Protein AF-A0A8S4FT41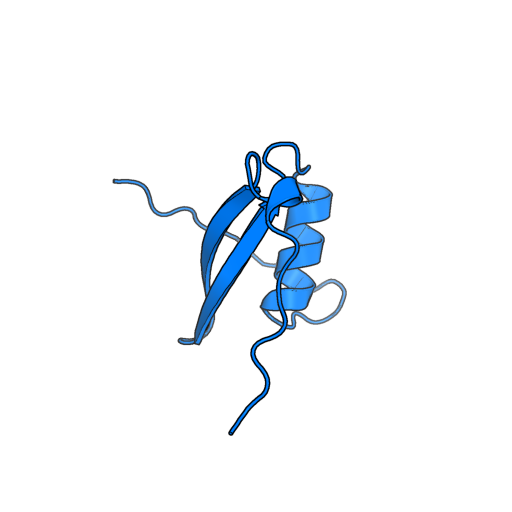-F1 (afdb_monomer_lite)

Sequence (63 aa):
MMPTQMINQDKNVNDVRVKTIFSGDVMITYINQNITLEEFTQEMIATCRFAPDQRFTMKWVDH

Structure (mmCIF, N/CA/C/O backbone):
data_AF-A0A8S4FT41-F1
#
_entry.id   AF-A0A8S4FT41-F1
#
loop_
_atom_site.group_PDB
_atom_site.id
_atom_site.type_symbol
_atom_site.label_atom_id
_atom_site.label_alt_id
_atom_site.label_comp_id
_atom_site.label_asym_id
_atom_site.label_entity_id
_atom_site.label_seq_id
_atom_site.pdbx_PDB_ins_code
_atom_site.Cartn_x
_atom_site.Cartn_y
_atom_site.Cartn_z
_atom_site.occupancy
_atom_site.B_iso_or_equiv
_atom_site.auth_seq_id
_atom_site.auth_comp_id
_atom_site.auth_asym_id
_atom_site.auth_atom_id
_atom_site.pdbx_PDB_model_num
ATOM 1 N N . MET A 1 1 ? -11.615 12.978 -28.226 1.00 34.03 1 MET A N 1
ATOM 2 C CA . MET A 1 1 ? -12.220 13.427 -26.954 1.00 34.03 1 MET A CA 1
ATOM 3 C C . MET A 1 1 ? -12.452 12.194 -26.105 1.00 34.03 1 MET A C 1
ATOM 5 O O . MET A 1 1 ? -13.044 11.256 -26.623 1.00 34.03 1 MET A O 1
ATOM 9 N N . MET A 1 2 ? -11.952 12.153 -24.872 1.00 41.31 2 MET A N 1
ATOM 10 C CA . MET A 1 2 ? -12.311 11.093 -23.925 1.00 41.31 2 MET A CA 1
ATOM 11 C C . MET A 1 2 ? -13.377 11.639 -22.970 1.00 41.31 2 MET A C 1
ATOM 13 O O . MET A 1 2 ? -13.243 12.785 -22.541 1.00 41.31 2 MET A O 1
ATOM 17 N N . PRO A 1 3 ? -14.450 10.884 -22.686 1.00 50.41 3 PRO A N 1
ATOM 18 C CA . PRO A 1 3 ? -15.509 11.353 -21.812 1.00 50.41 3 PRO A CA 1
ATOM 19 C C . PRO A 1 3 ? -14.996 11.365 -20.372 1.00 50.41 3 PRO A C 1
ATOM 21 O O . PRO A 1 3 ? -14.654 10.326 -19.809 1.00 50.41 3 PRO A O 1
ATOM 24 N N . THR A 1 4 ? -14.932 12.549 -19.774 1.00 48.31 4 THR A N 1
ATOM 25 C CA . THR A 1 4 ? -14.686 12.702 -18.341 1.00 48.31 4 THR A CA 1
ATOM 26 C C . THR A 1 4 ? -15.935 12.218 -17.613 1.00 48.31 4 THR A C 1
ATOM 28 O O . THR A 1 4 ? -16.990 12.847 -17.699 1.00 48.31 4 THR A O 1
ATOM 31 N N . GLN A 1 5 ? -15.849 11.069 -16.945 1.00 51.78 5 GLN A N 1
ATOM 32 C CA . GLN A 1 5 ? -16.928 10.593 -16.085 1.00 51.78 5 GLN A CA 1
ATOM 33 C C . GLN A 1 5 ? -17.127 11.604 -14.951 1.00 51.78 5 GLN A C 1
ATOM 35 O O . GLN A 1 5 ? -16.193 11.922 -14.216 1.00 51.78 5 GLN A O 1
ATOM 40 N N . MET A 1 6 ? -18.344 12.138 -14.843 1.00 46.00 6 MET A N 1
ATOM 41 C CA . MET A 1 6 ? -18.748 13.008 -13.745 1.00 46.00 6 MET A CA 1
ATOM 42 C C . MET A 1 6 ? -18.828 12.159 -12.475 1.00 46.00 6 MET A C 1
ATOM 44 O O . MET A 1 6 ? -19.784 11.416 -12.265 1.00 46.00 6 MET A O 1
ATOM 48 N N . ILE A 1 7 ? -17.785 12.228 -11.651 1.00 51.59 7 ILE A N 1
ATOM 49 C CA . ILE A 1 7 ? -17.765 11.603 -10.330 1.00 51.59 7 ILE A CA 1
ATOM 50 C C . ILE A 1 7 ? -18.675 12.446 -9.430 1.00 51.59 7 ILE A C 1
ATOM 52 O O . ILE A 1 7 ? -18.410 13.628 -9.219 1.00 51.59 7 ILE A O 1
ATOM 56 N N . ASN A 1 8 ? -19.762 11.836 -8.946 1.00 43.69 8 ASN A N 1
ATOM 57 C CA . ASN A 1 8 ? -20.703 12.405 -7.977 1.00 43.69 8 ASN A CA 1
ATOM 58 C C . ASN A 1 8 ? -19.961 13.166 -6.861 1.00 43.69 8 ASN A C 1
ATOM 60 O O . ASN A 1 8 ? -19.253 12.558 -6.057 1.00 43.69 8 ASN A O 1
ATOM 64 N N . GLN A 1 9 ? -20.123 14.491 -6.825 1.00 47.25 9 GLN A N 1
ATOM 65 C CA . GLN A 1 9 ? -19.364 15.398 -5.956 1.00 47.25 9 GLN A CA 1
ATOM 66 C C . GLN A 1 9 ? -19.737 15.299 -4.464 1.00 47.25 9 GLN A C 1
ATOM 68 O O . GLN A 1 9 ? -18.946 15.719 -3.627 1.00 47.25 9 GLN A O 1
ATOM 73 N N . ASP A 1 10 ? -20.861 14.672 -4.105 1.00 46.41 10 ASP A N 1
ATOM 74 C CA . ASP A 1 10 ? -21.333 14.616 -2.710 1.00 46.41 10 ASP A CA 1
ATOM 75 C C . ASP A 1 10 ? -20.726 13.495 -1.846 1.00 46.41 10 ASP A C 1
ATOM 77 O O . ASP A 1 10 ? -20.823 13.545 -0.622 1.00 46.41 10 ASP A O 1
ATOM 81 N N . LYS A 1 11 ? -20.058 12.489 -2.431 1.00 50.66 11 LYS A N 1
ATOM 82 C CA . LYS A 1 11 ? -19.388 11.431 -1.639 1.00 50.66 11 LYS A CA 1
ATOM 83 C C . LYS A 1 11 ? -17.986 11.811 -1.145 1.00 50.66 11 LYS A C 1
ATOM 85 O O . LYS A 1 11 ? -17.461 11.140 -0.269 1.00 50.66 11 LYS A O 1
ATOM 90 N N . ASN A 1 12 ? -17.404 12.889 -1.670 1.00 54.00 12 ASN A N 1
ATOM 91 C CA . ASN A 1 12 ? -15.967 13.177 -1.569 1.00 54.00 12 ASN A CA 1
ATOM 92 C C . ASN A 1 12 ? -15.542 13.965 -0.313 1.00 54.00 12 ASN A C 1
ATOM 94 O O . ASN A 1 12 ? -14.356 14.203 -0.116 1.00 54.00 12 ASN A O 1
ATOM 98 N N . VAL A 1 13 ? -16.477 14.416 0.534 1.00 62.09 13 VAL A N 1
ATOM 99 C CA . VAL A 1 13 ? -16.141 15.293 1.681 1.00 62.09 13 VAL A CA 1
ATOM 100 C C . VAL A 1 13 ? -15.359 14.551 2.780 1.00 62.09 13 VAL A C 1
ATOM 102 O O . VAL A 1 13 ? -14.679 15.186 3.578 1.00 62.09 13 VAL A O 1
ATOM 105 N N . ASN A 1 14 ? -15.407 13.216 2.791 1.00 81.12 14 ASN A N 1
ATOM 106 C CA . ASN A 1 14 ? -14.807 12.363 3.823 1.00 81.12 14 ASN A CA 1
ATOM 107 C C . ASN A 1 14 ? -13.794 11.351 3.262 1.00 81.12 14 ASN A C 1
ATOM 109 O O . ASN A 1 14 ? -13.475 10.367 3.932 1.00 81.12 14 ASN A O 1
ATOM 113 N N . ASP A 1 15 ? -13.311 11.559 2.037 1.00 90.19 15 ASP A N 1
ATOM 114 C CA . ASP A 1 15 ? -12.342 10.656 1.426 1.00 90.19 15 ASP A CA 1
ATOM 115 C C . ASP A 1 15 ? -10.912 11.168 1.640 1.00 90.19 15 ASP A C 1
ATOM 117 O O . ASP A 1 15 ? -10.587 12.342 1.442 1.00 90.19 15 ASP A O 1
ATOM 121 N N . VAL A 1 16 ? -10.025 10.259 2.030 1.00 92.38 16 VAL A N 1
ATOM 122 C CA . VAL A 1 16 ? -8.592 10.492 2.169 1.00 92.38 16 VAL A CA 1
ATOM 123 C C . VAL A 1 16 ? -7.923 10.167 0.841 1.00 92.38 16 VAL A C 1
ATOM 125 O O . VAL A 1 16 ? -8.003 9.049 0.331 1.00 92.38 16 VAL A O 1
ATOM 128 N N . ARG A 1 17 ? -7.218 11.146 0.275 1.00 93.94 17 ARG A N 1
ATOM 129 C CA . ARG A 1 17 ? -6.410 10.934 -0.928 1.00 93.94 17 ARG A CA 1
ATOM 130 C C . ARG A 1 17 ? -5.112 10.214 -0.565 1.00 93.94 17 ARG A C 1
ATOM 132 O O . ARG A 1 17 ? -4.291 10.761 0.169 1.00 93.94 17 ARG A O 1
ATOM 139 N N . VAL A 1 18 ? -4.880 9.044 -1.154 1.00 94.00 18 VAL A N 1
ATOM 140 C CA . VAL A 1 18 ? -3.665 8.244 -0.958 1.00 94.00 18 VAL A CA 1
ATOM 141 C C . VAL A 1 18 ? -2.840 8.211 -2.239 1.00 94.00 18 VAL A C 1
ATOM 143 O O . VAL A 1 18 ? -3.362 8.034 -3.340 1.00 94.00 18 VAL A O 1
ATOM 146 N N . LYS A 1 19 ? -1.526 8.405 -2.089 1.00 95.75 19 LYS A N 1
ATOM 147 C CA . LYS A 1 19 ? -0.543 8.221 -3.159 1.00 95.75 19 LYS A CA 1
ATOM 148 C C . LYS A 1 19 ? 0.272 6.971 -2.863 1.00 95.75 19 LYS A C 1
ATOM 150 O O . LYS A 1 19 ? 1.145 7.000 -1.999 1.00 95.75 19 LYS A O 1
ATOM 155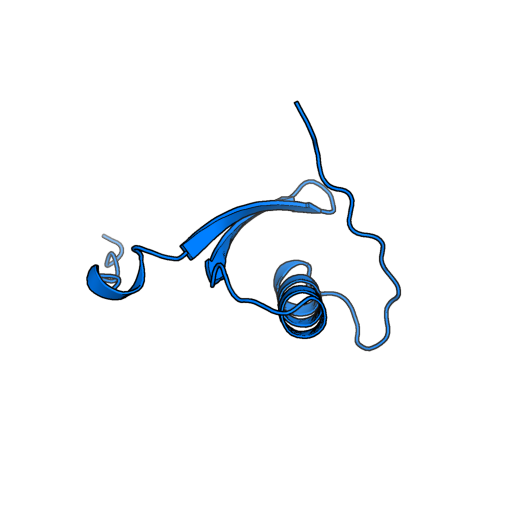 N N . THR A 1 20 ? 0.011 5.907 -3.608 1.00 95.81 20 THR A N 1
ATOM 156 C CA . THR A 1 20 ? 0.732 4.639 -3.491 1.00 95.81 20 THR A CA 1
ATOM 157 C C . THR A 1 20 ? 1.872 4.612 -4.496 1.00 95.81 20 THR A C 1
ATOM 159 O O . THR A 1 20 ? 1.679 4.950 -5.663 1.00 95.81 20 THR A O 1
ATOM 162 N N . ILE A 1 21 ? 3.062 4.213 -4.043 1.00 96.38 21 ILE A N 1
ATOM 163 C CA . ILE A 1 21 ? 4.217 3.964 -4.905 1.00 96.38 21 ILE A CA 1
ATOM 164 C C . ILE A 1 21 ? 4.577 2.493 -4.779 1.00 96.38 21 ILE A C 1
ATOM 166 O O . ILE A 1 21 ? 4.902 2.024 -3.688 1.00 96.38 21 ILE A O 1
ATOM 170 N N . PHE A 1 22 ? 4.532 1.771 -5.891 1.00 96.00 22 PHE A N 1
ATOM 171 C CA . PHE A 1 22 ? 4.879 0.359 -5.920 1.00 96.00 22 PHE A CA 1
ATOM 172 C C . PHE A 1 22 ? 5.509 -0.007 -7.262 1.00 96.00 22 PHE A C 1
ATOM 174 O O . PHE A 1 22 ? 4.987 0.345 -8.310 1.00 96.00 22 PHE A O 1
ATOM 181 N N . SER A 1 23 ? 6.651 -0.702 -7.229 1.00 93.62 23 SER A N 1
ATOM 182 C CA . SER A 1 23 ? 7.390 -1.139 -8.428 1.00 93.62 23 SER A CA 1
ATOM 183 C C . SER A 1 23 ? 7.681 -0.031 -9.457 1.00 93.62 23 SER A C 1
ATOM 185 O O . SER A 1 23 ? 7.790 -0.298 -10.647 1.00 93.62 23 SER A O 1
ATOM 187 N N . GLY A 1 24 ? 7.838 1.214 -8.995 1.00 92.88 24 GLY A N 1
ATOM 188 C CA . GLY A 1 24 ? 8.078 2.385 -9.847 1.00 92.88 24 GLY A CA 1
ATOM 189 C C . GLY A 1 24 ? 6.809 3.086 -10.341 1.00 92.88 24 GLY A C 1
ATOM 190 O O . GLY A 1 24 ? 6.897 4.234 -10.773 1.00 92.88 24 GLY A O 1
ATOM 191 N N . ASP A 1 25 ? 5.641 2.461 -10.196 1.00 94.12 25 ASP A N 1
ATOM 192 C CA . ASP A 1 25 ? 4.357 3.064 -10.536 1.00 94.12 25 ASP A CA 1
ATOM 193 C C . ASP A 1 25 ? 3.832 3.938 -9.394 1.00 94.12 25 ASP A C 1
ATOM 195 O O . ASP A 1 25 ? 4.029 3.646 -8.209 1.00 94.12 25 ASP A O 1
ATOM 199 N N . VAL A 1 26 ? 3.121 5.006 -9.764 1.00 95.38 26 VAL A N 1
ATOM 200 C CA . VAL A 1 26 ? 2.434 5.911 -8.837 1.00 95.38 26 VAL A CA 1
ATOM 201 C C . VAL A 1 26 ? 0.934 5.835 -9.092 1.00 95.38 26 VAL A C 1
ATOM 203 O O . VAL A 1 26 ? 0.463 6.175 -10.176 1.00 95.38 26 VAL A O 1
ATOM 206 N N . MET A 1 27 ? 0.178 5.431 -8.077 1.00 95.31 27 MET A N 1
ATOM 207 C CA . MET A 1 27 ? -1.279 5.313 -8.123 1.00 95.31 27 MET A CA 1
ATOM 208 C C . MET A 1 27 ? -1.906 6.309 -7.150 1.00 95.31 27 MET A C 1
ATOM 210 O O . MET A 1 27 ? -1.442 6.459 -6.019 1.00 95.31 27 MET A O 1
ATOM 214 N N . ILE A 1 28 ? -2.957 6.998 -7.595 1.00 94.25 28 ILE A N 1
ATOM 215 C CA . ILE A 1 28 ? -3.750 7.895 -6.751 1.00 94.25 28 ILE A CA 1
ATOM 216 C C . ILE A 1 28 ? -5.105 7.242 -6.521 1.00 94.25 28 ILE A C 1
ATOM 218 O O . ILE A 1 28 ? -5.849 7.023 -7.476 1.00 94.25 28 ILE A O 1
ATOM 222 N N . THR A 1 29 ? -5.419 6.966 -5.261 1.00 92.56 29 THR A N 1
ATOM 223 C CA . THR A 1 29 ? -6.718 6.445 -4.835 1.00 92.56 29 THR A CA 1
ATOM 224 C C . THR A 1 29 ? -7.347 7.377 -3.804 1.00 92.56 29 THR A C 1
ATOM 226 O O . THR A 1 29 ? -6.685 8.240 -3.220 1.00 92.56 29 THR A O 1
ATOM 229 N N . TYR A 1 30 ? -8.653 7.228 -3.627 1.00 93.00 30 TYR A N 1
ATOM 230 C CA . TYR A 1 30 ? -9.437 7.919 -2.615 1.00 93.00 30 TYR A CA 1
ATOM 231 C C . TYR A 1 30 ? -10.075 6.836 -1.761 1.00 93.00 30 TYR A C 1
ATOM 233 O O . TYR A 1 30 ? -10.781 5.985 -2.298 1.00 93.00 30 TYR A O 1
ATOM 241 N N . ILE A 1 31 ? -9.761 6.840 -0.471 1.00 92.81 31 ILE A N 1
ATOM 242 C CA . ILE A 1 31 ? -10.243 5.842 0.482 1.00 92.81 31 ILE A CA 1
ATOM 243 C C . ILE A 1 31 ? -11.158 6.522 1.486 1.00 92.81 31 ILE A C 1
ATOM 245 O O . ILE A 1 31 ? -10.932 7.675 1.847 1.00 92.81 31 ILE A O 1
ATOM 249 N N . ASN A 1 32 ? -12.172 5.817 1.970 1.00 92.31 32 ASN A N 1
ATOM 250 C CA . ASN A 1 32 ? -13.034 6.360 3.013 1.00 92.31 32 ASN A CA 1
ATOM 251 C C . ASN A 1 32 ? -12.213 6.635 4.287 1.00 92.31 32 ASN A C 1
ATOM 253 O O . ASN A 1 32 ? -11.435 5.783 4.709 1.00 92.31 32 ASN A O 1
ATOM 257 N N . GLN A 1 33 ? -12.400 7.781 4.946 1.00 92.50 33 GLN A N 1
ATOM 258 C CA . GLN A 1 33 ? -11.675 8.095 6.189 1.00 92.50 33 GLN A CA 1
ATOM 259 C C . GLN A 1 33 ? -11.916 7.097 7.341 1.00 92.50 33 GLN A C 1
ATOM 261 O O . GLN A 1 33 ? -11.094 7.007 8.249 1.00 92.50 33 GLN A O 1
ATOM 266 N N . ASN A 1 34 ? -13.024 6.351 7.310 1.00 94.25 34 ASN A N 1
ATOM 267 C CA . ASN A 1 34 ? -13.384 5.345 8.311 1.00 94.25 34 ASN A CA 1
ATOM 268 C C . ASN A 1 34 ? -12.998 3.915 7.884 1.00 94.25 34 ASN A C 1
ATOM 270 O O . ASN A 1 34 ? -13.464 2.959 8.503 1.00 94.25 34 ASN A O 1
ATOM 274 N N . ILE A 1 35 ? -12.205 3.756 6.818 1.00 95.12 35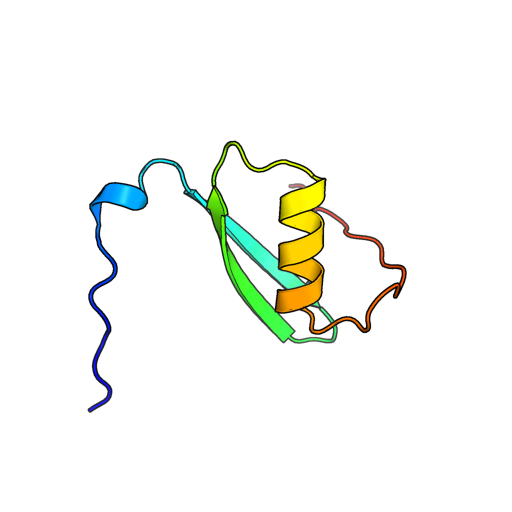 ILE A N 1
ATOM 275 C CA . ILE A 1 35 ? -11.785 2.446 6.310 1.00 95.12 35 ILE A CA 1
ATOM 276 C C . ILE A 1 35 ? -11.028 1.648 7.377 1.00 95.12 35 ILE A C 1
ATOM 278 O O . ILE A 1 35 ? -10.205 2.178 8.130 1.00 95.12 35 ILE A O 1
ATOM 282 N N . THR A 1 36 ? -11.287 0.347 7.431 1.00 96.81 36 THR A N 1
ATOM 283 C CA . THR A 1 36 ? -10.535 -0.566 8.290 1.00 96.81 36 THR A CA 1
ATOM 284 C C . THR A 1 36 ? -9.198 -0.955 7.656 1.00 96.81 36 THR A C 1
ATOM 286 O O . THR A 1 36 ? -9.002 -0.875 6.443 1.00 96.81 36 THR A O 1
ATOM 289 N N . LEU A 1 37 ? -8.254 -1.439 8.470 1.00 94.69 37 LEU A N 1
ATOM 290 C CA . LEU A 1 37 ? -6.977 -1.938 7.949 1.00 94.69 37 LEU A CA 1
ATOM 291 C C . LEU A 1 37 ? -7.167 -3.117 6.980 1.00 94.69 37 LEU A C 1
ATOM 293 O O . LEU A 1 37 ? -6.415 -3.240 6.016 1.00 94.69 37 LEU A O 1
ATOM 297 N N . GLU A 1 38 ? -8.153 -3.980 7.226 1.00 95.75 38 GLU A N 1
ATOM 298 C CA . GLU A 1 38 ? -8.435 -5.139 6.377 1.00 95.75 38 GLU A CA 1
ATOM 299 C C . GLU A 1 38 ? -8.948 -4.709 4.999 1.00 95.75 38 GLU A C 1
ATOM 301 O O . GLU A 1 38 ? -8.393 -5.131 3.985 1.00 95.75 38 GLU A O 1
ATOM 306 N N . GLU A 1 39 ? -9.925 -3.801 4.955 1.00 95.50 39 GLU A N 1
ATOM 307 C CA . GLU A 1 39 ? -10.434 -3.224 3.705 1.00 95.50 39 GLU A CA 1
ATOM 308 C C . GLU A 1 39 ? -9.322 -2.504 2.937 1.00 95.50 39 GLU A C 1
ATOM 310 O O . GLU A 1 39 ? -9.133 -2.753 1.747 1.00 95.50 39 GLU A O 1
ATOM 315 N N . PHE A 1 40 ? -8.512 -1.692 3.626 1.00 95.12 40 PHE A N 1
ATOM 316 C CA . PHE A 1 40 ? -7.381 -1.009 3.000 1.00 95.12 40 PHE A CA 1
ATOM 317 C C . PHE A 1 40 ? -6.340 -1.997 2.449 1.00 95.12 40 PHE A C 1
ATOM 319 O O . PHE A 1 40 ? -5.784 -1.798 1.370 1.00 95.12 40 PHE A O 1
ATOM 326 N N . THR A 1 41 ? -6.106 -3.108 3.150 1.00 94.56 41 THR A N 1
ATOM 327 C CA . THR A 1 41 ? -5.219 -4.181 2.680 1.00 94.56 41 THR A CA 1
ATOM 328 C C . THR A 1 41 ? -5.752 -4.809 1.391 1.00 94.56 41 THR A C 1
ATOM 330 O O . THR A 1 41 ? -4.976 -5.006 0.454 1.00 94.56 41 THR A O 1
ATOM 333 N N . GLN A 1 42 ? -7.060 -5.073 1.299 1.00 95.00 42 GLN A N 1
ATOM 334 C CA . GLN A 1 42 ? -7.683 -5.592 0.075 1.00 95.00 42 GLN A CA 1
ATOM 335 C C . GLN A 1 42 ? -7.586 -4.595 -1.084 1.00 95.00 42 GLN A C 1
ATOM 337 O O . GLN A 1 42 ? -7.255 -4.981 -2.208 1.00 95.00 42 GLN A O 1
ATOM 342 N N . GLU A 1 43 ? -7.791 -3.304 -0.817 1.00 93.69 43 GLU A N 1
ATOM 343 C CA . GLU A 1 43 ? -7.594 -2.265 -1.827 1.00 93.69 43 GLU A CA 1
ATOM 344 C C . GLU A 1 43 ? -6.153 -2.224 -2.339 1.00 93.69 43 GLU A C 1
ATOM 346 O O . GLU A 1 43 ? -5.937 -2.073 -3.543 1.00 93.69 43 GLU A O 1
ATOM 351 N N . MET A 1 44 ? -5.155 -2.395 -1.468 1.00 94.94 44 MET A N 1
ATOM 352 C CA . MET A 1 44 ? -3.750 -2.425 -1.882 1.00 94.94 44 MET A CA 1
ATOM 353 C C . MET A 1 44 ? -3.398 -3.686 -2.672 1.00 94.94 44 MET A C 1
ATOM 355 O O . MET A 1 44 ? -2.641 -3.590 -3.638 1.00 94.94 44 MET A O 1
ATOM 359 N N . ILE A 1 45 ? -3.985 -4.841 -2.344 1.00 95.12 45 ILE A N 1
ATOM 360 C CA . ILE A 1 45 ? -3.866 -6.061 -3.160 1.00 95.12 45 ILE A CA 1
ATOM 361 C C . ILE A 1 45 ? -4.394 -5.811 -4.572 1.00 95.12 45 ILE A C 1
ATOM 363 O O . ILE A 1 45 ? -3.699 -6.105 -5.546 1.00 95.12 45 ILE A O 1
ATOM 367 N N . ALA A 1 46 ? -5.579 -5.211 -4.690 1.00 93.38 46 ALA A N 1
ATOM 368 C CA .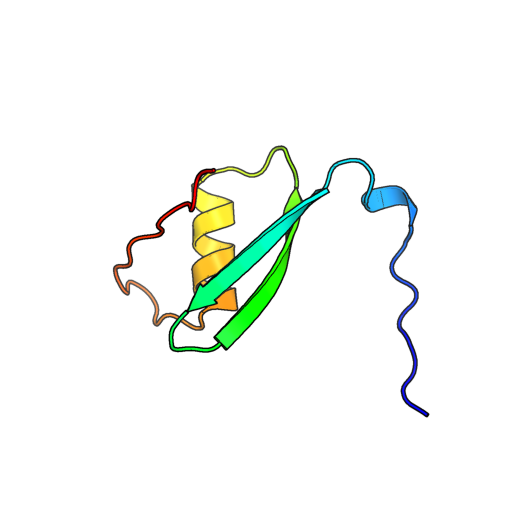 ALA A 1 46 ? -6.175 -4.890 -5.982 1.00 93.38 46 ALA A CA 1
ATOM 369 C C . ALA A 1 46 ? -5.366 -3.828 -6.751 1.00 93.38 46 ALA A C 1
ATOM 371 O O . ALA A 1 46 ? -5.091 -3.996 -7.940 1.00 93.38 46 ALA A O 1
ATOM 372 N N . THR A 1 47 ? -4.944 -2.759 -6.070 1.00 93.19 47 THR A N 1
ATOM 373 C CA . THR A 1 47 ? -4.223 -1.617 -6.658 1.00 93.19 47 THR A CA 1
ATOM 374 C C . THR A 1 47 ? -2.845 -2.026 -7.169 1.00 93.19 47 THR A C 1
ATOM 376 O O . THR A 1 47 ? -2.497 -1.737 -8.313 1.00 93.19 47 THR A O 1
ATOM 379 N N . CYS A 1 48 ? -2.079 -2.750 -6.352 1.00 94.31 48 CYS A N 1
ATOM 380 C CA . CYS A 1 48 ? -0.725 -3.197 -6.681 1.00 94.31 48 CYS A CA 1
ATOM 381 C C . CYS A 1 48 ? -0.696 -4.528 -7.451 1.00 94.31 48 CYS A C 1
ATOM 383 O O . CYS A 1 48 ? 0.384 -4.994 -7.813 1.00 94.31 48 CYS A O 1
ATOM 385 N N . ARG A 1 49 ? -1.867 -5.133 -7.709 1.00 93.88 49 ARG A N 1
ATOM 386 C CA . ARG A 1 49 ? -2.037 -6.421 -8.404 1.00 93.88 49 ARG A CA 1
ATOM 387 C C . ARG A 1 49 ? -1.227 -7.548 -7.761 1.00 93.88 49 ARG A C 1
ATOM 389 O O . ARG A 1 49 ? -0.580 -8.333 -8.455 1.00 93.88 49 ARG A O 1
ATOM 396 N N . PHE A 1 50 ? -1.250 -7.613 -6.433 1.00 95.38 50 PHE A N 1
ATOM 397 C CA . PHE A 1 50 ? -0.617 -8.711 -5.713 1.00 95.38 50 PHE A CA 1
ATOM 398 C C . PHE A 1 50 ? -1.333 -10.030 -6.002 1.00 95.38 50 PHE A C 1
ATOM 400 O O . PHE A 1 50 ? -2.552 -10.067 -6.181 1.00 95.38 50 PHE A O 1
ATOM 407 N N . ALA A 1 51 ? -0.571 -11.124 -6.040 1.00 94.75 51 ALA A N 1
ATOM 408 C CA . ALA A 1 51 ? -1.171 -12.449 -6.090 1.00 94.75 51 ALA A CA 1
ATOM 409 C C . ALA A 1 51 ? -1.955 -12.722 -4.789 1.00 94.75 51 ALA A C 1
ATOM 411 O O . ALA A 1 51 ? -1.58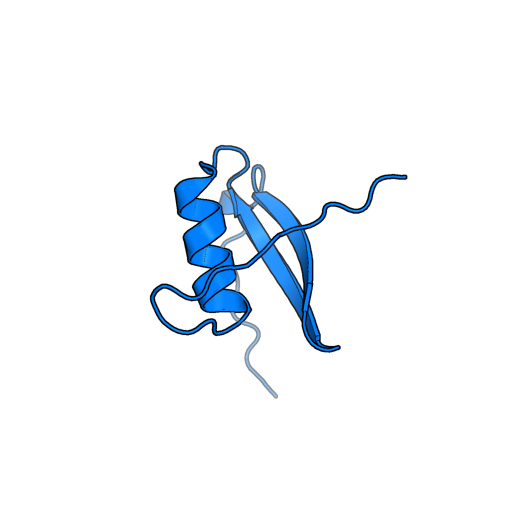6 -12.187 -3.735 1.00 94.75 51 ALA A O 1
ATOM 412 N N . PRO A 1 52 ? -3.000 -13.569 -4.829 1.00 86.75 52 PRO A N 1
ATOM 413 C CA . PRO A 1 52 ? -3.651 -14.047 -3.614 1.00 86.75 52 PRO A CA 1
ATOM 414 C C . PRO A 1 52 ? -2.609 -14.598 -2.630 1.00 86.75 52 PRO A C 1
ATOM 416 O O . PRO A 1 52 ? -1.662 -15.267 -3.043 1.00 86.75 52 PRO A O 1
ATOM 419 N N . ASP A 1 53 ? -2.751 -14.261 -1.347 1.00 89.75 53 ASP A N 1
ATOM 420 C CA . ASP A 1 53 ? -1.855 -14.655 -0.243 1.00 89.75 53 ASP A CA 1
ATOM 421 C C . ASP A 1 53 ? -0.413 -14.118 -0.296 1.00 89.75 53 ASP A C 1
ATOM 423 O O . ASP A 1 53 ? 0.407 -14.422 0.582 1.00 89.75 53 ASP A O 1
ATOM 427 N N . GLN A 1 54 ? -0.074 -13.280 -1.279 1.00 94.19 54 GLN A N 1
ATOM 428 C CA . GLN A 1 54 ? 1.232 -12.639 -1.323 1.00 94.19 54 GLN A CA 1
ATOM 429 C C . GLN A 1 54 ? 1.407 -11.723 -0.109 1.00 94.19 54 GLN A C 1
ATOM 431 O O . GLN A 1 54 ? 0.663 -10.766 0.097 1.00 94.19 54 GLN A O 1
ATOM 436 N N . ARG A 1 55 ? 2.449 -11.984 0.684 1.00 95.06 55 ARG A N 1
ATOM 437 C CA . ARG A 1 55 ? 2.818 -11.112 1.801 1.00 95.06 55 ARG A CA 1
ATOM 438 C C . ARG A 1 55 ? 3.472 -9.840 1.279 1.00 95.06 55 ARG A C 1
ATOM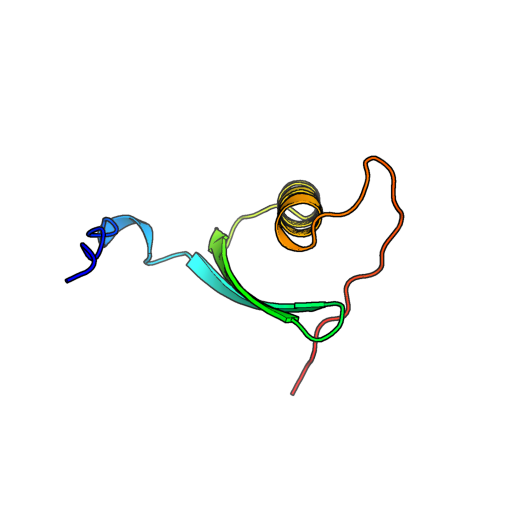 440 O O . ARG A 1 55 ? 4.366 -9.894 0.436 1.00 95.06 55 ARG A O 1
ATOM 447 N N . PHE A 1 56 ? 3.072 -8.707 1.839 1.00 95.38 56 PHE A N 1
ATOM 448 C CA . PHE A 1 56 ? 3.665 -7.409 1.554 1.00 95.38 56 PHE A CA 1
ATOM 449 C C . PHE A 1 56 ? 3.749 -6.563 2.823 1.00 95.38 56 PHE A C 1
ATOM 451 O O . PHE A 1 56 ? 3.109 -6.844 3.835 1.00 95.38 56 PHE A O 1
ATOM 458 N N . THR A 1 57 ? 4.568 -5.519 2.764 1.00 96.19 57 THR A N 1
ATOM 459 C CA . THR A 1 57 ? 4.650 -4.495 3.804 1.00 96.19 57 THR A CA 1
ATOM 460 C C . THR A 1 57 ? 4.321 -3.159 3.171 1.00 96.19 57 THR A C 1
ATOM 462 O O . THR A 1 57 ? 4.905 -2.792 2.153 1.00 96.19 57 THR A O 1
ATOM 465 N N . MET A 1 58 ? 3.409 -2.422 3.788 1.00 95.31 58 MET A N 1
ATOM 466 C CA . MET A 1 58 ? 3.156 -1.031 3.445 1.00 95.31 58 MET A CA 1
ATOM 467 C C . MET A 1 58 ? 4.016 -0.141 4.352 1.00 95.31 58 MET A C 1
ATOM 469 O O . MET A 1 58 ? 4.212 -0.449 5.529 1.00 95.31 58 MET A O 1
ATOM 473 N N . LYS A 1 59 ? 4.566 0.942 3.804 1.00 95.31 59 LYS A N 1
ATOM 474 C CA . LYS A 1 59 ? 5.344 1.936 4.554 1.00 95.31 59 LYS A CA 1
ATOM 475 C C . LYS A 1 59 ? 4.746 3.310 4.295 1.00 95.31 59 LYS A C 1
ATOM 477 O O . LYS A 1 59 ? 4.531 3.673 3.142 1.00 95.31 59 LYS A O 1
ATOM 482 N N . TRP A 1 60 ? 4.488 4.047 5.367 1.00 92.81 60 TRP A N 1
ATOM 483 C CA . TRP A 1 60 ? 3.955 5.397 5.314 1.00 92.81 60 TRP A CA 1
ATOM 484 C C . TRP A 1 60 ? 5.140 6.342 5.288 1.00 92.81 60 TRP A C 1
ATOM 486 O O . TRP A 1 60 ? 6.126 6.118 5.988 1.00 92.81 60 TRP A O 1
ATOM 496 N N . VAL A 1 61 ? 5.052 7.355 4.437 1.00 92.81 61 VAL A N 1
ATOM 497 C CA . VAL A 1 61 ? 6.033 8.432 4.398 1.00 92.81 61 VAL A CA 1
ATOM 498 C C . VAL A 1 61 ? 5.487 9.538 5.285 1.00 92.81 61 VAL A C 1
ATOM 500 O O . VAL A 1 61 ? 4.401 10.056 5.021 1.00 92.81 61 VAL A O 1
ATOM 503 N N . ASP A 1 62 ? 6.211 9.832 6.355 1.00 90.25 62 ASP A N 1
ATOM 504 C CA . ASP A 1 62 ? 5.992 10.988 7.208 1.00 90.25 62 ASP A CA 1
ATOM 505 C C . ASP A 1 62 ? 6.760 12.214 6.684 1.00 90.25 62 ASP A C 1
ATOM 507 O O . ASP A 1 62 ? 7.370 12.182 5.609 1.00 90.25 62 ASP A O 1
ATOM 511 N N . HIS A 1 63 ? 6.596 13.330 7.392 1.00 75.19 63 HIS A N 1
ATOM 512 C CA . HIS A 1 63 ? 7.116 14.642 7.018 1.00 75.19 63 HIS A CA 1
ATOM 513 C C . HIS A 1 63 ? 8.551 14.876 7.487 1.00 75.19 63 HIS A C 1
ATOM 515 O O . HIS A 1 63 ? 8.886 14.420 8.602 1.00 75.19 63 HIS A O 1
#

Secondary structure (DSSP, 8-state):
--------GGGGGGEEEEEEEETTEEEEEEEETT--HHHHHHHHHHHHTPPTT----------

Organism: Plutella xylostella (NCBI:txid51655)

pLDDT: mean 84.07, std 18.77, range [34.03, 96.81]

Radius of gyration: 13.88 Å; chains: 1; bounding box: 29×30×35 Å

Foldseek 3Di:
DDDDPDDDPVVQPQWDWDWDADPNDTDIDTHGNPDDPVNVVVVCCVVNVPDPPDDDDDDDDDD